Protein AF-A0A1V4BZ07-F1 (afdb_monomer)

Sequence (67 aa):
MIKKKNTTVRKPEFEVFQVLETSKDKSYWNRIGAAWVHEDGDGLSVTLNAMPLDGRIIIRAVKADKA

Nearest PDB structures (foldseek):
  8eoi-assembly1_I  TM=5.497E-01  e=2.852E+00  Homo sapiens
  7ado-assembly1_I  TM=5.724E-01  e=4.065E+00  Homo sapiens
  8j0o-assembly1_J  TM=6.216E-01  e=4.853E+00  Homo sapiens
  7adp-assembly1_I  TM=5.667E-01  e=4.065E+00  Homo sapiens

Structure (mmCIF, N/CA/C/O backbone):
data_AF-A0A1V4BZ07-F1
#
_entry.id   AF-A0A1V4BZ07-F1
#
loop_
_atom_site.group_PDB
_atom_site.id
_atom_site.type_symbol
_atom_site.label_atom_id
_atom_site.label_alt_id
_atom_site.label_comp_id
_atom_site.label_asym_id
_atom_site.label_entity_id
_atom_site.label_seq_id
_atom_site.pdbx_PDB_ins_code
_atom_site.Cartn_x
_atom_site.Cartn_y
_atom_site.Cartn_z
_atom_site.occupancy
_atom_site.B_iso_or_equiv
_atom_site.auth_seq_id
_atom_site.auth_comp_id
_atom_site.auth_asym_id
_atom_site.auth_atom_id
_atom_site.pdbx_PDB_model_num
ATOM 1 N N . MET A 1 1 ? 28.706 -7.616 -26.015 1.00 40.75 1 MET A N 1
ATOM 2 C CA . MET A 1 1 ? 27.318 -7.106 -25.969 1.00 40.75 1 MET A CA 1
ATOM 3 C C . MET A 1 1 ? 26.792 -7.252 -24.549 1.00 40.75 1 MET A C 1
ATOM 5 O O . MET A 1 1 ? 26.617 -8.376 -24.110 1.00 40.75 1 MET A O 1
ATOM 9 N N . ILE A 1 2 ? 26.570 -6.151 -23.829 1.00 43.31 2 ILE A N 1
ATOM 10 C CA . ILE A 1 2 ? 25.842 -6.148 -22.550 1.00 43.31 2 ILE A CA 1
ATOM 11 C C . ILE A 1 2 ? 24.798 -5.027 -22.609 1.00 43.31 2 ILE A C 1
ATOM 13 O O . ILE A 1 2 ? 25.133 -3.847 -22.545 1.00 43.31 2 ILE A O 1
ATOM 17 N N . LYS A 1 3 ? 23.522 -5.379 -22.814 1.00 42.28 3 LYS A N 1
ATOM 18 C CA . LYS A 1 3 ? 22.416 -4.416 -22.710 1.00 42.28 3 LYS A CA 1
ATOM 19 C C . LYS A 1 3 ? 22.240 -4.080 -21.226 1.00 42.28 3 LYS A C 1
ATOM 21 O O . LYS A 1 3 ? 21.699 -4.885 -20.475 1.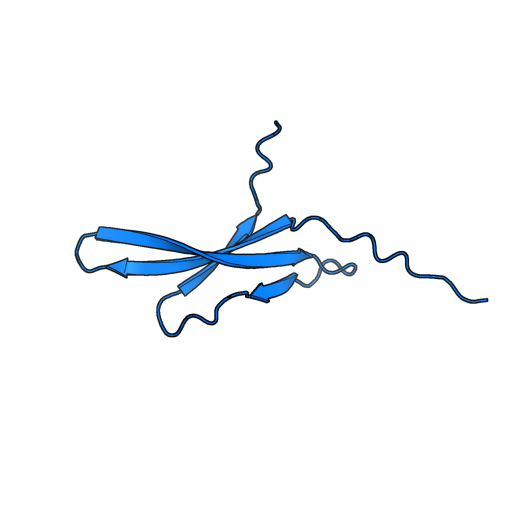00 42.28 3 LYS A O 1
ATOM 26 N N . LYS A 1 4 ? 22.716 -2.906 -20.799 1.00 39.62 4 LYS A N 1
ATOM 27 C CA . LYS A 1 4 ? 22.371 -2.326 -19.493 1.00 39.62 4 LYS A CA 1
ATOM 28 C C . LYS A 1 4 ? 20.858 -2.091 -19.472 1.00 39.62 4 LYS A C 1
ATOM 30 O O . LYS A 1 4 ? 20.372 -1.207 -20.173 1.00 39.62 4 LYS A O 1
ATOM 35 N N . LYS A 1 5 ? 20.109 -2.890 -18.704 1.00 43.28 5 LYS A N 1
ATOM 36 C CA . LYS A 1 5 ? 18.724 -2.557 -18.356 1.00 43.28 5 LYS A CA 1
ATOM 37 C C . LYS A 1 5 ? 18.789 -1.330 -17.447 1.00 43.28 5 LYS A C 1
ATOM 39 O O . LYS A 1 5 ? 19.221 -1.436 -16.303 1.00 43.28 5 LYS A O 1
ATOM 44 N N . ASN A 1 6 ? 18.446 -0.160 -17.981 1.00 41.41 6 ASN A N 1
ATOM 45 C CA . ASN A 1 6 ? 18.205 1.024 -17.166 1.00 41.41 6 ASN A CA 1
ATOM 46 C C . ASN A 1 6 ? 17.039 0.692 -16.234 1.00 41.41 6 ASN A C 1
ATOM 48 O O . ASN A 1 6 ? 15.889 0.698 -16.668 1.00 41.41 6 ASN A O 1
ATOM 52 N N . THR A 1 7 ? 17.325 0.402 -14.966 1.00 48.84 7 THR A N 1
ATOM 53 C CA . THR A 1 7 ? 16.317 0.415 -13.906 1.00 48.84 7 THR A CA 1
ATOM 54 C C . THR A 1 7 ? 15.924 1.870 -13.691 1.00 48.84 7 THR A C 1
ATOM 56 O O . THR A 1 7 ? 16.397 2.543 -12.778 1.00 48.84 7 THR A O 1
ATOM 59 N N . THR A 1 8 ? 15.099 2.400 -14.592 1.00 52.25 8 THR A N 1
ATOM 60 C CA . THR A 1 8 ? 14.291 3.567 -14.279 1.00 52.25 8 THR A CA 1
ATOM 61 C C . THR A 1 8 ? 13.473 3.161 -13.065 1.00 52.25 8 THR A C 1
ATOM 63 O O . THR A 1 8 ? 12.758 2.160 -13.104 1.00 52.25 8 THR A O 1
ATOM 66 N N . VAL A 1 9 ? 13.651 3.863 -11.946 1.00 52.31 9 VAL A N 1
ATOM 67 C CA . VAL A 1 9 ? 12.793 3.696 -10.772 1.00 52.31 9 VAL A CA 1
ATOM 68 C C . VAL A 1 9 ? 11.381 4.003 -11.259 1.00 52.31 9 VAL A C 1
ATOM 70 O O . VAL A 1 9 ? 11.020 5.167 -11.443 1.00 52.31 9 VAL A O 1
ATOM 73 N N . ARG A 1 10 ? 10.628 2.955 -11.616 1.00 61.28 10 ARG A N 1
ATOM 74 C CA . ARG A 1 1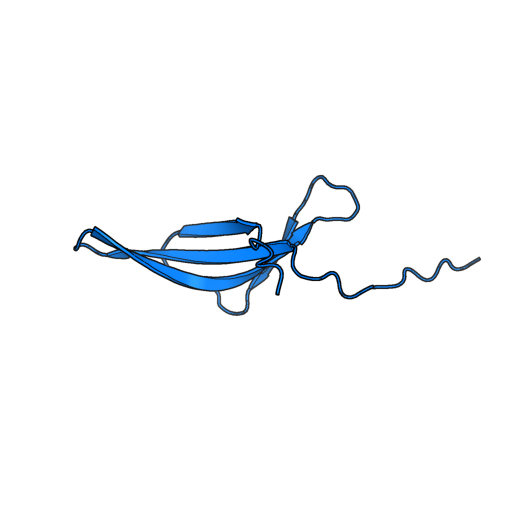0 ? 9.281 3.099 -12.159 1.00 61.28 10 ARG A CA 1
ATOM 75 C C . ARG A 1 10 ? 8.467 3.761 -11.060 1.00 61.28 10 ARG A C 1
ATOM 77 O O . ARG A 1 10 ? 8.507 3.332 -9.907 1.00 61.28 10 ARG A O 1
ATOM 84 N N . LYS A 1 11 ? 7.789 4.859 -11.386 1.00 62.94 11 LYS A N 1
ATOM 85 C CA . LYS A 1 11 ? 6.852 5.464 -10.440 1.00 62.94 11 LYS A CA 1
ATOM 86 C C . LYS A 1 11 ? 5.782 4.409 -10.125 1.00 62.94 11 LYS A C 1
ATOM 88 O O . LYS A 1 11 ? 5.386 3.696 -11.045 1.00 62.94 11 LYS A O 1
ATOM 93 N N . PRO A 1 12 ? 5.370 4.254 -8.860 1.00 66.00 12 PRO A N 1
ATOM 94 C CA . PRO A 1 12 ? 4.330 3.299 -8.511 1.00 66.00 12 PRO A CA 1
ATOM 95 C C . PRO A 1 12 ? 3.033 3.686 -9.218 1.00 66.00 12 PRO A C 1
ATOM 97 O O . PRO A 1 12 ? 2.501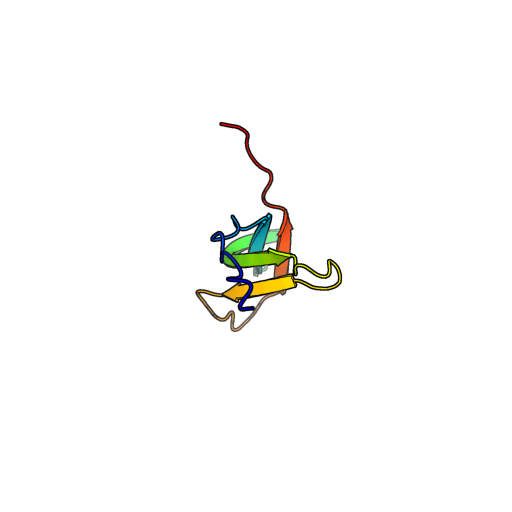 4.771 -8.996 1.00 66.00 12 PRO A O 1
ATOM 100 N N . GLU A 1 13 ? 2.557 2.807 -10.095 1.00 74.12 13 GLU A N 1
ATOM 101 C CA . GLU A 1 13 ? 1.290 2.987 -10.815 1.00 74.12 13 GLU A CA 1
ATOM 102 C C . GLU A 1 13 ? 0.099 2.579 -9.946 1.00 74.12 13 GLU A C 1
ATOM 104 O O . GLU A 1 13 ? -1.029 3.014 -10.175 1.00 74.12 13 GLU A O 1
ATOM 109 N N . PHE A 1 14 ? 0.358 1.783 -8.907 1.00 84.44 14 PHE A N 1
ATOM 110 C CA . PHE A 1 14 ? -0.652 1.274 -8.000 1.00 84.44 14 PHE A CA 1
ATOM 111 C C . PHE A 1 14 ? -0.256 1.517 -6.541 1.00 84.44 14 PHE A C 1
ATOM 113 O O . PHE A 1 14 ? 0.900 1.378 -6.142 1.00 84.44 14 PHE A O 1
ATOM 120 N N . GLU A 1 15 ? -1.241 1.855 -5.722 1.00 87.88 15 GLU A N 1
ATOM 121 C CA . GLU A 1 15 ? -1.143 1.917 -4.272 1.00 87.88 15 GLU A CA 1
ATOM 122 C C . GLU A 1 15 ? -1.809 0.699 -3.649 1.00 87.88 15 GLU A C 1
ATOM 124 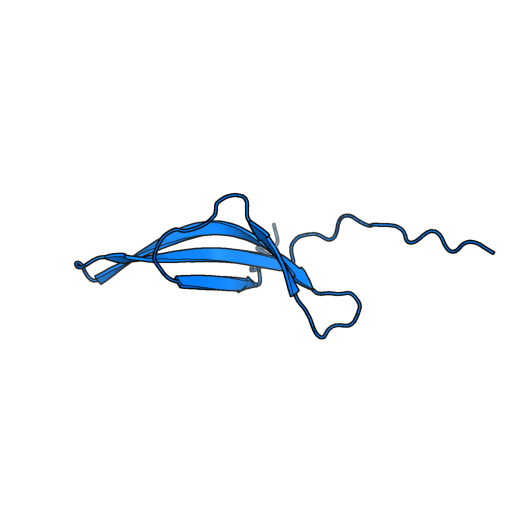O O . GLU A 1 15 ? -2.857 0.231 -4.104 1.00 87.88 15 GLU A O 1
ATOM 129 N N . VAL A 1 16 ? -1.196 0.197 -2.580 1.00 89.88 16 VAL A N 1
ATOM 130 C CA . VAL A 1 16 ? -1.702 -0.958 -1.848 1.00 89.88 16 VAL A CA 1
ATOM 131 C C . VAL A 1 16 ? -2.248 -0.510 -0.508 1.00 89.88 16 VAL A C 1
ATOM 133 O O . VAL A 1 16 ? -1.541 0.086 0.310 1.00 89.88 16 VAL A O 1
ATOM 136 N N . PHE A 1 17 ? -3.517 -0.826 -0.290 1.00 89.62 17 PHE A N 1
ATOM 137 C CA . PHE A 1 17 ? -4.257 -0.482 0.907 1.00 89.62 17 PHE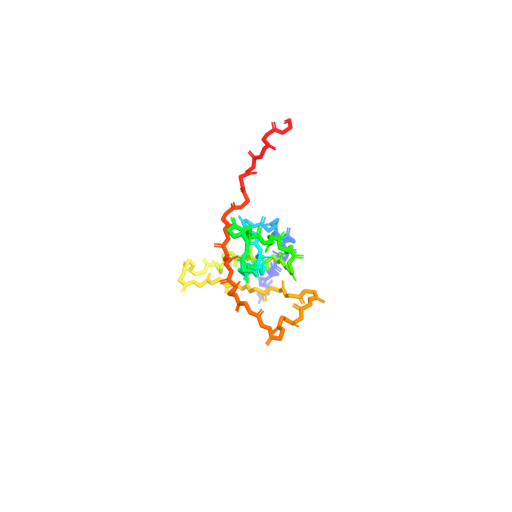 A CA 1
ATOM 138 C C . PHE A 1 17 ? -4.665 -1.741 1.655 1.00 89.62 17 PHE A C 1
ATOM 140 O O . PHE A 1 17 ? -5.145 -2.701 1.062 1.00 89.62 17 PHE A O 1
ATOM 147 N N . GLN A 1 18 ? -4.529 -1.709 2.969 1.00 91.00 18 GLN A N 1
ATOM 148 C CA . GLN A 1 18 ? -5.249 -2.587 3.867 1.00 91.00 18 GLN A CA 1
ATOM 149 C C . GLN A 1 18 ? -6.599 -1.940 4.165 1.00 91.00 18 GLN A C 1
ATOM 151 O O . GLN A 1 18 ? -6.659 -0.786 4.594 1.00 91.00 18 GLN A O 1
ATOM 156 N N . VAL A 1 19 ? -7.676 -2.680 3.947 1.00 89.25 19 VAL A N 1
ATOM 157 C CA . VAL A 1 19 ? -9.024 -2.285 4.333 1.00 89.25 19 VAL A CA 1
ATOM 158 C C . VAL A 1 19 ? -9.429 -3.094 5.551 1.00 89.25 19 VAL A C 1
ATOM 160 O O . VAL A 1 19 ? -9.516 -4.321 5.491 1.00 89.25 19 VAL A O 1
ATOM 163 N N . LEU A 1 20 ? -9.661 -2.389 6.654 1.00 87.94 20 LEU A N 1
ATOM 164 C CA . LEU A 1 20 ? -10.187 -2.948 7.894 1.00 87.94 20 LEU A CA 1
ATOM 165 C C . LEU A 1 20 ? -11.657 -2.551 8.008 1.00 87.94 20 LEU A C 1
ATOM 167 O O . LEU A 1 20 ? -11.984 -1.362 8.060 1.00 87.94 20 LEU A O 1
ATOM 171 N N . GLU A 1 21 ? -12.538 -3.543 8.029 1.00 82.44 21 GLU A N 1
ATOM 172 C CA . GLU A 1 21 ? -13.968 -3.348 8.261 1.00 82.44 21 GLU A CA 1
ATOM 173 C C . GLU A 1 21 ? -14.199 -3.281 9.777 1.00 82.44 21 GLU A C 1
ATOM 175 O O . GLU A 1 21 ? -13.866 -4.216 10.501 1.00 82.44 21 GLU A O 1
ATOM 180 N N . THR A 1 22 ? -14.722 -2.162 10.288 1.00 77.94 22 THR A N 1
ATOM 181 C CA . THR A 1 22 ? -15.124 -2.058 11.700 1.00 77.94 22 THR A CA 1
ATOM 182 C C . THR A 1 22 ? -16.638 -2.196 11.837 1.00 77.94 22 THR A C 1
ATOM 184 O O . THR A 1 22 ? -17.385 -1.836 10.931 1.00 77.94 22 THR A O 1
ATOM 187 N N . SER A 1 23 ? -17.111 -2.663 12.997 1.00 71.62 23 SER A N 1
ATOM 188 C CA . SER A 1 23 ? -18.524 -2.945 13.310 1.00 71.62 23 SER A CA 1
ATOM 189 C C . SER A 1 23 ? -19.487 -1.747 13.216 1.00 71.62 23 SER A C 1
ATOM 191 O O . SER A 1 23 ? -20.655 -1.887 13.555 1.00 71.62 23 SER A O 1
ATOM 193 N N . LYS A 1 24 ? -19.019 -0.559 12.817 1.00 71.25 24 LYS A N 1
ATOM 194 C CA . LYS A 1 24 ? -19.805 0.682 12.717 1.00 71.25 24 LYS A CA 1
ATOM 195 C C . LYS A 1 24 ? -19.856 1.233 11.286 1.00 71.25 24 LYS A C 1
ATOM 197 O O . LYS A 1 24 ? -19.700 2.441 11.119 1.00 71.25 24 LYS A O 1
ATOM 202 N N . ASP A 1 25 ? -19.977 0.367 10.277 1.00 68.94 25 ASP A N 1
ATOM 203 C CA . ASP A 1 25 ? -20.062 0.746 8.849 1.00 68.94 25 ASP A CA 1
ATOM 204 C C . ASP A 1 25 ? -18.919 1.658 8.363 1.00 68.94 25 ASP A C 1
ATOM 20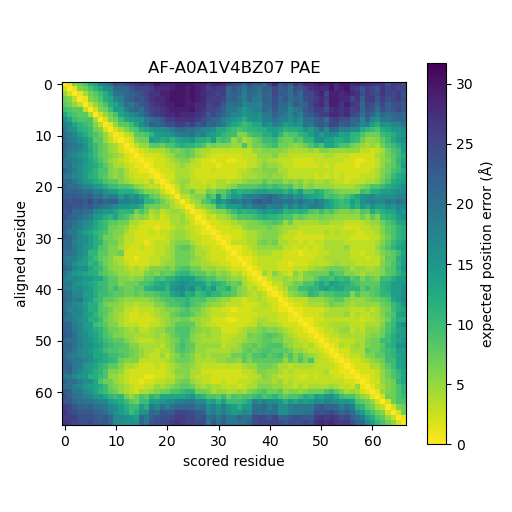6 O O . ASP A 1 25 ? -19.033 2.397 7.385 1.00 68.94 25 ASP A O 1
ATOM 210 N N . LYS A 1 26 ? -17.784 1.631 9.064 1.00 74.75 26 LYS A N 1
ATOM 211 C CA . LYS A 1 26 ? -16.600 2.409 8.711 1.00 74.75 26 LYS A CA 1
ATOM 212 C C . LYS A 1 26 ? -15.537 1.451 8.204 1.00 74.75 26 LYS A C 1
ATOM 214 O O . LYS A 1 26 ? -15.233 0.441 8.834 1.00 74.75 26 LYS A O 1
ATOM 219 N N . SER A 1 27 ? -14.958 1.787 7.063 1.00 84.31 27 SER A N 1
ATOM 220 C CA . SER A 1 27 ? -13.799 1.084 6.529 1.00 84.31 27 SER A CA 1
ATOM 221 C C . SER A 1 27 ? -12.574 1.959 6.739 1.00 84.31 27 SER A C 1
ATOM 223 O O . SER A 1 27 ? -12.532 3.094 6.261 1.00 84.31 27 SER A O 1
ATOM 225 N N . TYR A 1 28 ? -11.574 1.443 7.448 1.00 85.69 28 TYR A N 1
ATOM 226 C CA . TYR A 1 28 ? -10.282 2.109 7.553 1.00 85.69 28 TYR A CA 1
ATOM 227 C C . TYR A 1 28 ? -9.418 1.702 6.369 1.00 85.69 28 TYR A C 1
ATOM 229 O O . TYR A 1 28 ? -9.145 0.520 6.174 1.00 85.69 28 TYR A O 1
ATOM 237 N N . TRP A 1 29 ? -8.999 2.694 5.587 1.00 88.44 29 TRP A N 1
ATOM 238 C CA . TRP A 1 29 ? -8.103 2.524 4.450 1.00 88.44 29 TRP A CA 1
ATOM 239 C C . TRP A 1 29 ? -6.695 2.893 4.884 1.00 88.44 29 TRP A C 1
ATOM 241 O O . TRP A 1 29 ? -6.373 4.071 5.023 1.00 88.44 29 TRP A O 1
ATOM 251 N N . ASN A 1 30 ? -5.863 1.887 5.116 1.00 88.88 30 ASN A N 1
ATOM 252 C CA . ASN A 1 30 ? -4.493 2.088 5.552 1.00 88.88 30 ASN A CA 1
ATOM 253 C C . ASN A 1 30 ? -3.542 1.827 4.386 1.00 88.88 30 ASN A C 1
ATOM 255 O O . ASN A 1 30 ? -3.553 0.740 3.814 1.00 88.88 30 ASN A O 1
ATOM 259 N N . ARG A 1 31 ? -2.729 2.810 3.996 1.00 89.19 31 ARG A N 1
ATOM 260 C CA . ARG A 1 31 ? -1.772 2.626 2.899 1.00 89.19 31 ARG A CA 1
ATOM 261 C C . ARG A 1 31 ? -0.577 1.827 3.412 1.00 89.19 31 ARG A C 1
ATOM 263 O O . ARG A 1 31 ? 0.227 2.340 4.182 1.00 89.19 31 ARG A O 1
ATOM 270 N N . ILE A 1 32 ? -0.456 0.582 2.963 1.00 91.38 32 ILE A N 1
ATOM 271 C CA . ILE A 1 32 ? 0.577 -0.355 3.429 1.00 91.38 32 ILE A CA 1
ATOM 272 C C . ILE A 1 32 ? 1.701 -0.566 2.413 1.00 91.38 32 ILE A C 1
ATOM 274 O O . ILE A 1 32 ? 2.721 -1.165 2.747 1.00 91.38 32 ILE A O 1
ATOM 278 N N . GLY A 1 33 ? 1.547 -0.077 1.180 1.00 90.06 33 GLY A N 1
ATOM 279 C CA . GLY A 1 33 ? 2.554 -0.282 0.149 1.00 90.06 33 GLY A CA 1
ATOM 280 C C . GLY A 1 33 ? 2.222 0.325 -1.205 1.00 90.06 33 GLY A C 1
ATOM 281 O O . GLY A 1 33 ? 1.328 1.166 -1.351 1.00 90.06 33 GLY A O 1
ATOM 282 N N . ALA A 1 34 ? 2.972 -0.126 -2.201 1.00 89.88 34 ALA A N 1
ATOM 283 C CA . ALA A 1 34 ? 2.840 0.271 -3.592 1.00 89.88 34 ALA A CA 1
ATOM 284 C C . ALA A 1 34 ? 3.086 -0.924 -4.520 1.00 89.88 34 ALA A C 1
ATOM 286 O O . ALA A 1 34 ? 3.700 -1.916 -4.122 1.00 89.88 34 ALA A O 1
ATOM 287 N N . ALA A 1 35 ? 2.580 -0.833 -5.745 1.00 88.25 35 ALA A N 1
ATOM 288 C CA . ALA A 1 35 ? 2.724 -1.867 -6.751 1.00 88.25 35 ALA A CA 1
ATOM 289 C C . ALA A 1 35 ? 3.050 -1.290 -8.138 1.00 88.25 35 ALA A C 1
ATOM 291 O O . ALA A 1 35 ? 2.714 -0.148 -8.467 1.00 88.25 35 ALA A O 1
ATOM 292 N N . TRP A 1 36 ? 3.734 -2.102 -8.941 1.00 86.38 36 TRP A N 1
ATOM 293 C CA . TRP A 1 36 ? 4.259 -1.764 -10.262 1.00 86.38 36 TRP A CA 1
ATOM 294 C C . TRP A 1 36 ? 3.906 -2.857 -11.258 1.00 86.38 36 TRP A C 1
ATOM 296 O O . TRP A 1 36 ? 4.036 -4.038 -10.937 1.00 86.38 36 TRP A O 1
ATOM 306 N N . VAL A 1 37 ? 3.526 -2.481 -12.477 1.00 84.06 37 VAL A N 1
ATOM 307 C CA . VAL A 1 37 ? 3.316 -3.460 -13.549 1.00 84.06 37 VAL A CA 1
ATOM 308 C C . VAL A 1 37 ? 4.662 -4.025 -13.989 1.00 84.06 37 VAL A C 1
ATOM 310 O O . VAL A 1 37 ? 5.660 -3.306 -14.151 1.00 84.06 37 VAL A O 1
ATOM 313 N N . HIS A 1 38 ? 4.691 -5.340 -14.171 1.00 79.75 38 HIS A N 1
ATOM 314 C CA . HIS A 1 38 ? 5.802 -6.021 -14.809 1.00 79.75 38 HIS A CA 1
ATOM 315 C C . HIS A 1 38 ? 5.983 -5.536 -16.248 1.00 79.75 38 HIS A C 1
ATOM 317 O O . HIS A 1 38 ? 5.056 -5.067 -16.899 1.00 79.75 38 HIS A O 1
ATOM 323 N N . GLU A 1 39 ? 7.209 -5.644 -16.754 1.00 72.38 39 GLU A N 1
ATOM 324 C CA . GLU A 1 39 ? 7.517 -5.289 -18.145 1.00 72.38 39 GLU A CA 1
ATOM 325 C C . GLU A 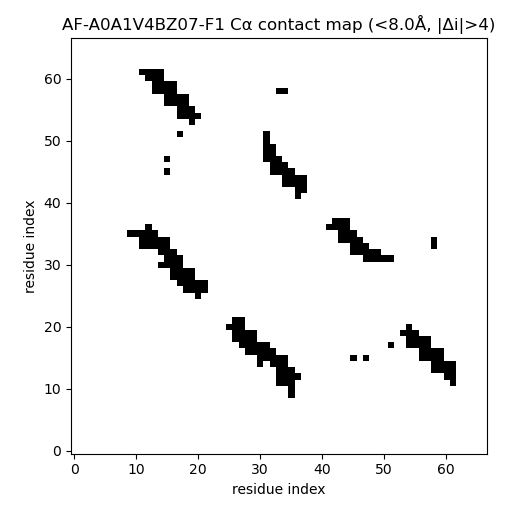1 39 ? 6.746 -6.159 -19.150 1.00 72.38 39 GLU A C 1
ATOM 327 O O . GLU A 1 39 ? 6.399 -5.684 -20.224 1.00 72.38 39 GLU A O 1
ATOM 332 N N . ASP A 1 40 ? 6.420 -7.388 -18.752 1.00 76.19 40 ASP A N 1
ATOM 333 C CA . ASP A 1 40 ? 5.661 -8.360 -19.537 1.00 76.19 40 ASP A CA 1
ATOM 334 C C . ASP A 1 40 ? 4.142 -8.096 -19.529 1.00 76.19 40 ASP A C 1
ATOM 336 O O . ASP A 1 40 ? 3.407 -8.744 -20.261 1.00 76.19 40 ASP A O 1
ATOM 340 N N . GLY A 1 41 ? 3.647 -7.154 -18.713 1.00 70.88 41 GLY A N 1
ATOM 341 C CA . GLY A 1 41 ? 2.224 -6.785 -18.644 1.00 70.88 41 GLY A CA 1
ATOM 342 C C . GLY A 1 41 ? 1.310 -7.783 -17.917 1.00 70.88 41 GLY A C 1
ATOM 343 O O . GLY A 1 41 ? 0.254 -7.386 -17.433 1.00 70.88 41 GLY A O 1
ATOM 344 N N . ASP A 1 42 ? 1.735 -9.035 -17.752 1.00 80.00 42 ASP A N 1
ATOM 345 C CA . ASP A 1 42 ? 0.963 -10.117 -17.116 1.00 80.00 42 ASP A CA 1
ATOM 346 C C . ASP A 1 42 ? 1.116 -10.203 -15.582 1.00 80.00 42 ASP A C 1
ATOM 348 O O . ASP A 1 42 ? 0.716 -11.185 -14.954 1.00 80.00 42 ASP A O 1
ATOM 352 N N . GLY A 1 43 ? 1.708 -9.195 -14.934 1.00 78.50 43 GLY A N 1
ATOM 353 C CA . GLY A 1 43 ? 1.978 -9.263 -13.498 1.00 78.50 43 GLY A CA 1
ATOM 354 C C . GLY A 1 43 ? 2.153 -7.919 -12.808 1.00 78.50 43 GLY A C 1
ATOM 355 O O . GLY A 1 43 ? 2.464 -6.902 -13.427 1.00 78.50 43 GLY A O 1
ATOM 356 N N . LEU A 1 44 ? 1.986 -7.937 -11.487 1.00 84.25 44 LEU A N 1
ATOM 357 C CA . LEU A 1 44 ? 2.206 -6.801 -10.600 1.00 84.25 44 LEU A CA 1
ATOM 358 C C . LEU A 1 44 ? 3.251 -7.189 -9.556 1.00 84.25 44 LEU A C 1
ATOM 360 O O . LEU A 1 44 ? 3.087 -8.175 -8.840 1.00 84.25 44 LEU A O 1
ATOM 364 N N . SER A 1 45 ? 4.304 -6.390 -9.443 1.00 86.44 45 SER A N 1
ATOM 365 C CA . SER A 1 45 ? 5.234 -6.465 -8.324 1.00 86.44 45 SER A CA 1
ATOM 366 C C . SER A 1 45 ? 4.694 -5.595 -7.201 1.00 86.44 45 SER A C 1
ATOM 368 O O . SER A 1 45 ? 4.360 -4.435 -7.436 1.00 86.44 45 SER A O 1
ATOM 370 N N . VAL A 1 46 ? 4.591 -6.139 -5.991 1.00 87.25 46 VAL A N 1
ATOM 371 C CA . VAL A 1 46 ? 4.043 -5.439 -4.825 1.00 87.25 46 VAL A CA 1
ATOM 372 C C . VAL A 1 46 ? 5.125 -5.315 -3.765 1.00 87.25 46 VAL A C 1
ATOM 374 O O . VAL A 1 46 ? 5.724 -6.309 -3.368 1.00 87.25 46 VAL A O 1
ATOM 377 N N . THR A 1 47 ? 5.356 -4.100 -3.274 1.00 88.88 47 THR A N 1
ATOM 378 C CA . THR A 1 47 ? 6.218 -3.853 -2.113 1.00 88.88 47 THR A CA 1
ATOM 379 C C . THR A 1 47 ?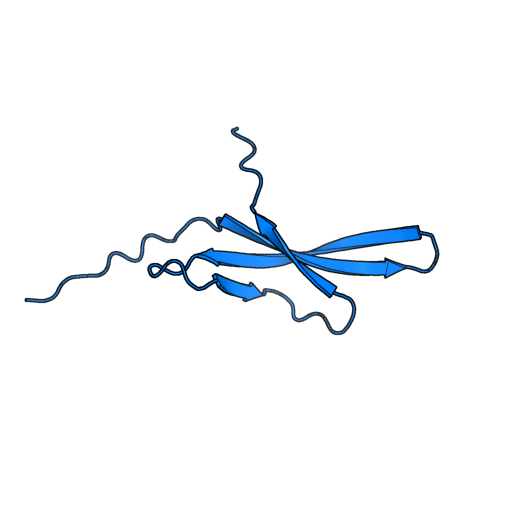 5.376 -3.322 -0.967 1.00 88.88 47 THR A C 1
ATOM 381 O O . THR A 1 47 ? 4.665 -2.324 -1.108 1.00 88.88 47 THR A O 1
ATOM 384 N N . LEU A 1 48 ? 5.468 -3.999 0.175 1.00 88.94 48 LEU A N 1
ATOM 385 C CA . LEU A 1 48 ? 4.756 -3.663 1.399 1.00 88.94 48 LEU A CA 1
ATOM 386 C C . LEU A 1 48 ? 5.746 -3.117 2.427 1.00 88.94 48 LEU A C 1
ATOM 388 O O . LEU A 1 48 ? 6.773 -3.737 2.690 1.00 88.94 48 LEU A O 1
ATOM 392 N N . ASN A 1 49 ? 5.412 -1.980 3.030 1.00 87.81 49 ASN A N 1
ATOM 393 C CA . ASN A 1 49 ? 6.144 -1.430 4.173 1.00 87.81 49 ASN A CA 1
ATOM 394 C C . ASN A 1 49 ? 5.657 -2.032 5.499 1.00 87.81 49 ASN A C 1
ATOM 396 O O . ASN A 1 49 ? 6.370 -1.990 6.496 1.00 87.81 49 ASN A O 1
ATOM 400 N N . ALA A 1 50 ? 4.439 -2.577 5.514 1.00 85.12 50 ALA A N 1
ATOM 401 C CA . ALA A 1 50 ? 3.847 -3.245 6.662 1.00 85.12 50 ALA A CA 1
ATOM 402 C C . ALA A 1 50 ? 3.093 -4.496 6.206 1.00 85.12 50 ALA A C 1
ATOM 404 O O . ALA A 1 50 ? 2.396 -4.473 5.189 1.00 85.12 50 ALA A O 1
ATOM 405 N N . MET A 1 51 ? 3.219 -5.580 6.973 1.00 86.31 51 MET A N 1
ATOM 406 C CA . MET A 1 51 ? 2.469 -6.810 6.741 1.00 86.31 51 MET A CA 1
ATOM 407 C C . MET A 1 51 ? 1.174 -6.767 7.564 1.00 86.31 51 MET A C 1
ATOM 409 O O . MET A 1 51 ? 1.245 -6.743 8.795 1.00 86.31 51 MET A O 1
ATOM 413 N N . PRO A 1 52 ? -0.005 -6.722 6.925 1.00 83.25 52 PRO A N 1
ATOM 414 C CA . PRO A 1 52 ? -1.266 -6.706 7.650 1.00 83.25 52 PRO A CA 1
ATOM 415 C C . PRO A 1 52 ? -1.525 -8.077 8.286 1.00 83.25 52 PRO A C 1
ATOM 417 O O . PRO A 1 52 ? -1.380 -9.104 7.627 1.00 83.25 52 PRO A O 1
ATOM 420 N N . LEU A 1 53 ? -1.918 -8.088 9.561 1.00 86.50 53 LEU A N 1
ATOM 421 C CA . LEU A 1 53 ? -2.318 -9.311 10.271 1.00 86.50 53 LEU A CA 1
ATOM 422 C C . LEU A 1 53 ? -3.800 -9.658 10.063 1.00 86.50 53 LEU A C 1
ATOM 424 O O . LEU A 1 53 ? -4.182 -10.807 10.244 1.00 86.50 53 LEU A O 1
ATOM 428 N N . ASP A 1 54 ? -4.618 -8.673 9.685 1.00 84.12 54 ASP A N 1
ATOM 429 C CA . ASP A 1 54 ? -6.062 -8.814 9.475 1.00 84.12 54 ASP A CA 1
ATOM 430 C C . ASP A 1 54 ? -6.551 -7.863 8.362 1.00 84.12 54 ASP A C 1
ATOM 432 O O . ASP A 1 54 ? -5.798 -7.006 7.882 1.00 84.12 54 ASP A O 1
ATOM 436 N N . GLY A 1 55 ? -7.813 -7.982 7.956 1.00 84.81 55 GLY A N 1
ATOM 437 C CA . GLY A 1 55 ? -8.424 -7.197 6.887 1.00 84.81 55 GLY A CA 1
ATOM 438 C C . GLY A 1 55 ? -8.108 -7.702 5.477 1.00 84.81 55 GLY A C 1
ATOM 439 O O . GLY A 1 55 ? -7.571 -8.790 5.267 1.00 84.81 55 GLY A O 1
ATOM 440 N N . ARG A 1 56 ? -8.474 -6.898 4.473 1.00 87.81 56 ARG A N 1
ATOM 441 C CA . ARG A 1 56 ? -8.277 -7.215 3.048 1.00 87.81 56 ARG A CA 1
ATOM 442 C C . ARG A 1 56 ? -7.238 -6.302 2.421 1.00 87.81 56 ARG A C 1
ATOM 444 O O . ARG A 1 56 ? -7.248 -5.099 2.660 1.00 87.81 56 ARG A O 1
ATOM 451 N N . ILE A 1 57 ? -6.383 -6.859 1.569 1.00 89.00 57 ILE A N 1
ATOM 452 C CA . ILE A 1 57 ? -5.445 -6.076 0.764 1.00 89.00 57 ILE A CA 1
ATOM 453 C C . ILE A 1 57 ? -6.123 -5.716 -0.555 1.00 89.00 57 ILE A C 1
ATOM 455 O O . ILE A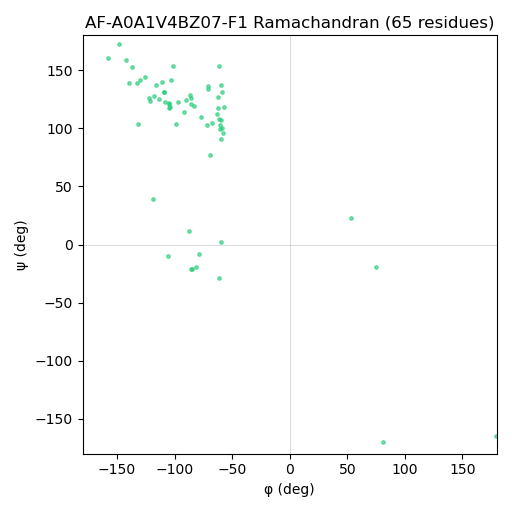 1 57 ? -6.577 -6.590 -1.289 1.00 89.00 57 ILE A O 1
ATOM 459 N N . ILE A 1 58 ? -6.174 -4.426 -0.861 1.00 88.31 58 ILE A N 1
ATOM 460 C CA . ILE A 1 58 ? -6.710 -3.894 -2.107 1.00 88.31 58 ILE A CA 1
ATOM 461 C C . ILE A 1 58 ? -5.613 -3.104 -2.806 1.00 88.31 58 ILE A C 1
ATOM 463 O O . ILE A 1 58 ? -5.067 -2.147 -2.259 1.00 88.31 58 ILE A O 1
ATOM 467 N N . ILE A 1 59 ? -5.325 -3.490 -4.044 1.00 88.31 59 ILE A N 1
ATOM 468 C CA . ILE A 1 59 ? -4.411 -2.778 -4.932 1.00 88.31 59 ILE A CA 1
ATOM 469 C C . ILE A 1 59 ? -5.264 -1.888 -5.833 1.00 88.31 59 ILE A C 1
ATOM 471 O O . ILE A 1 59 ? -6.170 -2.377 -6.507 1.00 88.31 59 ILE A O 1
ATOM 475 N N . ARG A 1 60 ? -5.013 -0.578 -5.835 1.00 85.19 60 ARG A N 1
ATOM 476 C CA . ARG A 1 60 ? -5.722 0.377 -6.697 1.00 85.19 60 ARG A CA 1
ATOM 477 C C . ARG A 1 60 ? -4.738 1.189 -7.511 1.00 85.19 60 ARG A C 1
ATOM 479 O O . ARG A 1 60 ? -3.675 1.532 -7.012 1.00 85.19 60 ARG A O 1
ATOM 486 N N . ALA A 1 61 ? -5.104 1.511 -8.749 1.00 81.75 61 ALA A N 1
ATOM 487 C CA . ALA A 1 61 ? -4.330 2.450 -9.548 1.00 81.75 61 ALA A CA 1
ATOM 488 C C . ALA A 1 61 ? -4.276 3.787 -8.806 1.00 81.75 61 ALA A C 1
ATOM 490 O O . ALA A 1 61 ? -5.312 4.283 -8.346 1.00 81.75 61 ALA A O 1
ATOM 491 N N . VAL A 1 62 ? -3.079 4.356 -8.682 1.00 71.69 62 VAL A N 1
ATOM 492 C CA . VAL A 1 62 ? -2.931 5.716 -8.176 1.00 71.69 62 VAL A CA 1
ATOM 493 C C . VAL A 1 62 ? -3.630 6.594 -9.194 1.00 71.69 62 VAL A C 1
ATOM 495 O O . VAL A 1 62 ? -3.197 6.683 -10.345 1.00 71.69 62 VAL A O 1
ATOM 498 N N . LYS A 1 63 ? -4.751 7.214 -8.811 1.00 58.88 63 LYS A N 1
ATOM 499 C CA . LYS A 1 63 ? -5.281 8.318 -9.607 1.00 58.88 63 LYS A CA 1
ATOM 500 C C . LYS A 1 63 ? -4.159 9.342 -9.605 1.00 58.88 63 LYS A C 1
ATOM 502 O O . LYS A 1 63 ? -3.875 9.922 -8.562 1.00 58.88 63 LYS A O 1
ATOM 507 N N . ALA A 1 64 ? -3.480 9.484 -10.739 1.00 49.97 64 ALA A N 1
ATOM 508 C CA . ALA A 1 64 ? -2.586 10.594 -10.973 1.00 49.97 64 ALA A CA 1
ATOM 509 C C . ALA A 1 64 ? -3.450 11.849 -10.862 1.00 49.97 64 ALA A C 1
ATOM 511 O O . ALA A 1 64 ? -4.087 12.265 -11.829 1.00 49.97 64 ALA A O 1
ATOM 512 N N . ASP A 1 65 ? -3.540 12.392 -9.652 1.00 43.38 65 ASP A N 1
ATOM 513 C CA . ASP A 1 65 ? -3.896 13.779 -9.464 1.00 43.38 65 ASP A CA 1
ATOM 514 C C . ASP A 1 65 ? -2.785 14.536 -10.187 1.00 43.38 65 ASP A C 1
ATOM 516 O O . ASP A 1 65 ? -1.629 14.563 -9.754 1.00 43.38 65 ASP A O 1
ATOM 520 N N . LYS A 1 66 ? -3.093 14.960 -11.416 1.00 39.38 66 LYS A N 1
ATOM 521 C CA . LYS A 1 66 ? -2.258 15.897 -12.152 1.00 39.38 66 LYS A CA 1
ATOM 522 C C . LYS A 1 66 ? -2.188 17.145 -11.278 1.00 39.38 66 LYS A C 1
ATOM 524 O O . LYS A 1 66 ? -3.149 17.909 -11.256 1.00 39.38 66 LYS A O 1
ATOM 529 N N . ALA A 1 67 ? -1.079 17.289 -10.561 1.00 36.59 67 ALA A N 1
ATOM 530 C CA . ALA A 1 67 ? -0.606 18.583 -10.097 1.00 36.59 67 ALA A CA 1
ATOM 531 C C . ALA A 1 67 ? -0.395 19.521 -11.295 1.00 36.59 67 ALA A C 1
ATOM 533 O O . ALA A 1 67 ? -0.001 19.014 -12.377 1.00 36.59 67 ALA A O 1
#

Organism: NCBI:txid1960155

Mean predicted aligned error: 9.98 Å

Secondary structure (DSSP, 8-state):
---------PPPSEEEEEEEEETTTEEEEEEEEEEEE-TTSS-EEEEESS--SSSEEEEEE------

Foldseek 3Di:
DDPPPPPPVDDFQKWKWFWDDDPPRDTDTHGFWTWDADPVNPDIDIDGPDDDPDGDIDIGGPPPPPD

Radius of gyration: 15.54 Å; Cα contacts (8 Å, |Δi|>4): 107; chains: 1; bounding box: 47×29×39 Å

pLDDT: mean 74.83, std 16.93, range [36.59, 91.38]

Solvent-accessible surface area (backbone atoms only — not comparable to full-atom values): 4348 Å² total; per-residue (Å²): 142,80,86,78,78,80,82,65,84,71,74,65,53,22,37,26,28,36,38,39,80,45,102,74,91,43,71,47,78,41,80,31,35,34,24,35,74,39,95,84,68,86,44,71,51,74,50,67,83,54,85,78,92,67,67,46,83,45,78,41,70,53,78,76,73,80,124